Protein AF-A0A1I0F8Q1-F1 (afdb_monomer_lite)

Radius of gyration: 16.29 Å; chains: 1; bounding box: 31×30×42 Å

Secondary structure (DSSP, 8-state):
-HHHHHHHHHHHHHHHHHHHTTPPPSS-SSHHHHHHHHHHHHHHHHHHHHHHHTT-----

pLDDT: mean 87.78, std 10.4, range [53.88, 96.81]

InterPro domains:
  IPR009872 Protein of unknown function DUF1427 [PF07235] (2-47)
  IPR020017 XapX domain [TIGR03510] (4-47)

Foldseek 3Di:
DVVVVVVVVVVVVLVVVCVVVVHDRPADPDPVRVVVVVVVVVVVVVVCVVCVVVVNDDDD

Structure (mmCIF, N/CA/C/O backbone):
data_AF-A0A1I0F8Q1-F1
#
_entry.id   AF-A0A1I0F8Q1-F1
#
loop_
_atom_site.group_PDB
_atom_site.id
_atom_site.type_symbol
_atom_site.label_atom_id
_atom_site.label_alt_id
_atom_site.label_comp_id
_atom_site.label_asym_id
_atom_site.label_entity_id
_atom_site.label_seq_id
_atom_site.pdbx_PDB_ins_code
_atom_site.Cartn_x
_atom_site.Cartn_y
_atom_site.Cartn_z
_atom_site.occupancy
_atom_site.B_iso_or_equiv
_atom_site.auth_seq_id
_atom_site.auth_comp_id
_atom_site.auth_asym_id
_atom_site.auth_atom_id
_atom_site.pdbx_PDB_model_num
ATOM 1 N N . MET A 1 1 ? -8.203 14.907 1.483 1.00 73.50 1 MET A N 1
ATOM 2 C CA . MET A 1 1 ? -8.417 14.575 0.053 1.00 73.50 1 MET A CA 1
ATOM 3 C C . MET A 1 1 ? -7.179 14.807 -0.804 1.00 73.50 1 MET A C 1
ATOM 5 O O . MET A 1 1 ? -6.794 13.891 -1.515 1.00 73.50 1 MET A O 1
ATOM 9 N N . LYS A 1 2 ? -6.521 15.974 -0.714 1.00 87.31 2 LYS A N 1
ATOM 10 C CA . LYS A 1 2 ? -5.331 16.299 -1.522 1.00 87.31 2 LYS A CA 1
ATOM 11 C C . LYS A 1 2 ? -4.208 15.247 -1.419 1.00 87.31 2 LYS A C 1
ATOM 13 O O . LYS A 1 2 ? -3.779 14.726 -2.439 1.00 87.31 2 LYS A O 1
ATOM 18 N N . VAL A 1 3 ? -3.834 14.857 -0.197 1.00 92.56 3 VAL A N 1
ATOM 19 C CA . VAL A 1 3 ? -2.821 13.812 0.055 1.00 92.56 3 VAL A CA 1
ATOM 20 C C . VAL A 1 3 ? -3.233 12.431 -0.454 1.00 92.56 3 VAL A C 1
ATOM 22 O O . VAL A 1 3 ? -2.420 11.754 -1.057 1.00 92.56 3 VAL A O 1
ATOM 25 N N . THR A 1 4 ? -4.496 12.027 -0.298 1.00 93.25 4 THR A N 1
ATOM 26 C CA . THR A 1 4 ? -4.985 10.714 -0.758 1.00 93.25 4 THR A CA 1
ATOM 27 C C . THR A 1 4 ? -4.801 10.531 -2.265 1.00 93.25 4 THR A C 1
ATOM 29 O O . THR A 1 4 ? -4.305 9.502 -2.715 1.00 93.25 4 THR A O 1
ATOM 32 N N . ILE A 1 5 ? -5.157 11.557 -3.043 1.00 95.38 5 ILE A N 1
ATOM 33 C CA . ILE A 1 5 ? -5.008 11.551 -4.503 1.00 95.38 5 ILE A CA 1
ATOM 34 C C . ILE A 1 5 ? -3.523 11.553 -4.886 1.00 95.38 5 ILE A C 1
ATOM 36 O O . ILE A 1 5 ? -3.113 10.791 -5.757 1.00 95.38 5 ILE A O 1
ATOM 40 N N . GLN A 1 6 ? -2.703 12.358 -4.201 1.00 95.69 6 GLN A N 1
ATOM 41 C CA . GLN A 1 6 ? -1.256 12.398 -4.427 1.00 95.69 6 GLN A CA 1
ATOM 42 C C . GLN A 1 6 ? -0.586 11.049 -4.133 1.00 95.69 6 GLN A C 1
ATOM 44 O O . GLN A 1 6 ? 0.224 10.599 -4.937 1.00 95.69 6 GLN A O 1
ATOM 49 N N . SER A 1 7 ? -0.949 10.371 -3.040 1.00 93.88 7 SER A N 1
ATOM 50 C CA . SER A 1 7 ? -0.427 9.044 -2.689 1.00 93.88 7 SER A CA 1
ATOM 51 C C . SER A 1 7 ? -0.837 7.970 -3.697 1.00 93.88 7 SER A C 1
ATOM 53 O O . SER A 1 7 ? -0.022 7.117 -4.038 1.00 93.88 7 SER A O 1
ATOM 55 N N . PHE A 1 8 ? -2.069 8.021 -4.214 1.00 94.44 8 PHE A N 1
ATOM 56 C CA . PHE A 1 8 ? -2.523 7.096 -5.255 1.00 94.44 8 PHE A CA 1
ATOM 57 C C . PHE A 1 8 ? -1.740 7.278 -6.561 1.00 94.44 8 PHE A C 1
ATOM 59 O O . PHE A 1 8 ? -1.226 6.309 -7.118 1.00 94.44 8 PHE A O 1
ATOM 66 N N . ILE A 1 9 ? -1.582 8.528 -7.010 1.00 96.81 9 ILE A N 1
ATOM 67 C CA . ILE A 1 9 ? -0.790 8.852 -8.204 1.00 96.81 9 ILE A CA 1
ATOM 68 C C . ILE A 1 9 ? 0.673 8.448 -7.998 1.00 96.81 9 ILE A C 1
ATOM 70 O O . ILE A 1 9 ? 1.261 7.832 -8.882 1.00 96.81 9 ILE A O 1
ATOM 74 N N . ALA A 1 10 ? 1.249 8.733 -6.827 1.00 93.94 10 ALA A N 1
ATOM 75 C CA . ALA A 1 10 ? 2.606 8.315 -6.494 1.00 93.94 10 ALA A CA 1
ATOM 76 C C . ALA A 1 10 ? 2.762 6.789 -6.576 1.00 93.94 10 ALA A C 1
ATOM 78 O O . ALA A 1 10 ? 3.734 6.326 -7.161 1.00 93.94 10 ALA A O 1
ATOM 79 N N . GLY A 1 11 ? 1.795 6.013 -6.073 1.00 92.25 11 GLY A N 1
ATOM 80 C CA . GLY A 1 11 ? 1.790 4.551 -6.187 1.00 92.25 11 GLY A CA 1
ATOM 81 C C . GLY A 1 11 ? 1.781 4.056 -7.638 1.00 92.25 11 GLY A C 1
ATOM 82 O O . GLY A 1 11 ? 2.558 3.166 -7.980 1.00 92.25 11 GLY A O 1
ATOM 83 N N . ILE A 1 12 ? 0.970 4.672 -8.507 1.00 94.31 12 ILE A N 1
ATOM 84 C CA . ILE A 1 12 ? 0.949 4.365 -9.950 1.00 94.31 12 ILE A CA 1
ATOM 85 C C . ILE A 1 12 ? 2.307 4.670 -10.589 1.00 94.31 12 ILE A C 1
ATOM 87 O O . ILE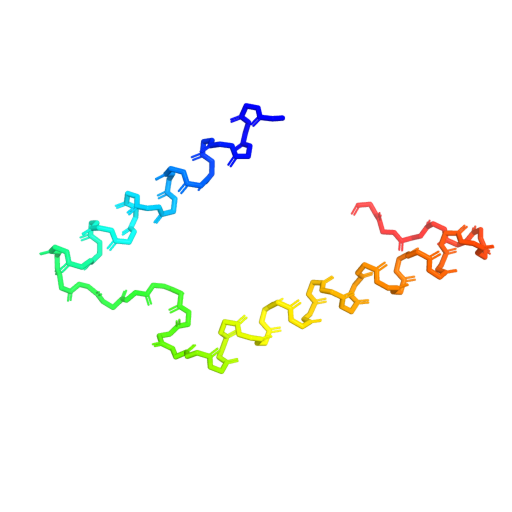 A 1 12 ? 2.857 3.832 -11.303 1.00 94.31 12 ILE A O 1
ATOM 91 N N . VAL A 1 13 ? 2.858 5.855 -10.320 1.00 95.94 13 VAL A N 1
ATOM 92 C CA . VAL A 1 13 ? 4.148 6.288 -10.875 1.00 95.94 13 VAL A CA 1
ATOM 93 C C . VAL A 1 13 ? 5.274 5.366 -10.408 1.00 95.94 13 VAL A C 1
ATOM 95 O O . VAL A 1 13 ? 6.080 4.934 -11.228 1.00 95.94 13 VAL A O 1
ATOM 98 N N . LEU A 1 14 ? 5.308 5.004 -9.123 1.00 93.06 14 LEU A N 1
ATOM 99 C CA . LEU A 1 14 ? 6.309 4.086 -8.582 1.00 93.06 14 LEU A CA 1
ATOM 100 C C . LEU A 1 14 ? 6.199 2.700 -9.231 1.00 93.06 14 LEU A C 1
ATOM 102 O O . LEU A 1 14 ? 7.209 2.146 -9.655 1.00 93.06 14 LEU A O 1
ATOM 106 N N . GLY A 1 15 ? 4.981 2.167 -9.376 1.00 90.31 15 GLY A N 1
ATOM 107 C CA . GLY A 1 15 ? 4.748 0.895 -10.063 1.00 90.31 15 GLY A CA 1
ATOM 108 C C . GLY A 1 15 ? 5.237 0.918 -11.514 1.00 90.31 15 GLY A C 1
ATOM 109 O O . GLY A 1 15 ? 5.933 -0.002 -11.944 1.00 90.31 15 GLY A O 1
ATOM 110 N N . ALA A 1 16 ? 4.947 1.999 -12.244 1.00 92.81 16 ALA A N 1
ATOM 111 C CA . ALA A 1 16 ? 5.407 2.178 -13.618 1.00 92.81 16 ALA A CA 1
ATOM 112 C C . ALA A 1 16 ? 6.939 2.259 -13.710 1.00 92.81 16 ALA A C 1
ATOM 114 O O . ALA A 1 16 ? 7.532 1.574 -14.540 1.00 92.81 16 ALA A O 1
ATOM 115 N N . ILE A 1 17 ? 7.592 3.037 -12.840 1.00 94.38 17 ILE A N 1
ATOM 116 C CA . ILE A 1 17 ? 9.057 3.174 -12.817 1.00 94.38 17 ILE A CA 1
ATOM 117 C C . ILE A 1 17 ? 9.727 1.827 -12.535 1.00 94.38 17 ILE A C 1
ATOM 119 O O . ILE A 1 17 ? 10.642 1.436 -13.256 1.00 94.38 17 ILE A O 1
ATOM 123 N N . PHE A 1 18 ? 9.270 1.093 -11.519 1.00 90.12 18 PHE A N 1
ATOM 124 C CA . PHE A 1 18 ? 9.869 -0.194 -11.160 1.00 90.12 18 PHE A CA 1
ATOM 125 C C . PHE A 1 18 ? 9.672 -1.245 -12.258 1.00 90.12 18 PHE A C 1
ATOM 127 O O . PHE A 1 18 ? 10.600 -2.000 -12.546 1.00 90.12 18 PHE A O 1
ATOM 134 N N . SER A 1 19 ? 8.513 -1.241 -12.927 1.00 88.81 19 SER A N 1
ATOM 135 C CA . SER A 1 19 ? 8.268 -2.100 -14.089 1.00 88.81 19 SER A CA 1
ATOM 136 C C . SER A 1 19 ? 9.142 -1.724 -15.290 1.00 88.81 19 SER A C 1
ATOM 138 O O . SER A 1 19 ? 9.644 -2.616 -15.965 1.00 88.81 19 SER A O 1
ATOM 140 N N . LEU A 1 20 ? 9.340 -0.430 -15.564 1.00 93.00 20 LEU A N 1
ATOM 141 C CA . LEU A 1 20 ? 10.170 0.048 -16.679 1.00 93.00 20 LEU A CA 1
ATOM 142 C C . LEU A 1 20 ? 11.655 -0.265 -16.465 1.00 93.00 20 LEU A C 1
ATOM 144 O O . LEU A 1 20 ? 12.360 -0.606 -17.412 1.00 93.00 20 LEU A O 1
ATOM 148 N N . LEU A 1 21 ? 12.124 -0.168 -15.221 1.00 93.38 21 LEU A N 1
ATOM 149 C CA . LEU A 1 21 ? 13.508 -0.457 -14.849 1.00 93.38 21 LEU A CA 1
ATOM 150 C C . LEU A 1 21 ? 13.764 -1.950 -14.576 1.00 93.38 21 LEU A C 1
ATOM 152 O O . LEU A 1 21 ? 14.892 -2.308 -14.247 1.00 93.38 21 LEU A O 1
ATOM 156 N N . ASN A 1 22 ? 12.748 -2.815 -14.707 1.00 86.69 22 ASN A N 1
ATOM 157 C CA . ASN A 1 22 ? 12.803 -4.242 -14.353 1.00 86.69 22 ASN A CA 1
ATOM 158 C C . ASN A 1 22 ? 13.371 -4.491 -12.941 1.00 86.69 22 ASN A C 1
ATOM 160 O O . ASN A 1 22 ? 14.072 -5.475 -12.696 1.00 86.69 22 ASN A O 1
ATOM 164 N N . LEU A 1 23 ? 13.088 -3.579 -12.009 1.00 87.00 23 LEU A N 1
ATOM 165 C CA . LEU A 1 23 ? 13.534 -3.692 -10.626 1.00 87.00 23 LEU A CA 1
ATOM 166 C C . LEU A 1 23 ? 12.565 -4.576 -9.835 1.00 87.00 23 LEU A C 1
ATOM 168 O O . LEU A 1 23 ? 11.358 -4.556 -10.097 1.00 87.00 23 LEU A O 1
ATOM 172 N N . PRO A 1 24 ? 13.056 -5.319 -8.828 1.00 82.44 24 PRO A N 1
ATOM 173 C CA . PRO A 1 24 ? 12.174 -6.008 -7.900 1.00 82.44 24 PRO A CA 1
ATOM 174 C C . PRO A 1 24 ? 11.260 -4.983 -7.225 1.00 82.44 24 PRO A C 1
ATOM 176 O O . PRO A 1 24 ? 11.721 -3.991 -6.656 1.00 82.44 24 PRO A O 1
ATOM 179 N N . ILE A 1 25 ? 9.952 -5.209 -7.313 1.00 82.75 25 ILE A N 1
ATOM 180 C CA . ILE A 1 25 ? 8.968 -4.321 -6.699 1.00 82.75 25 ILE A CA 1
ATOM 181 C C . ILE A 1 25 ? 9.059 -4.397 -5.164 1.00 82.75 25 ILE A C 1
ATOM 183 O O . ILE A 1 25 ? 9.208 -5.488 -4.615 1.00 82.75 25 ILE A O 1
ATOM 187 N N . PRO A 1 26 ? 8.946 -3.261 -4.449 1.00 79.81 26 PRO A N 1
ATOM 188 C CA . PRO A 1 26 ? 9.001 -3.230 -2.988 1.00 79.81 26 PRO A CA 1
ATOM 189 C C . PRO A 1 26 ? 7.690 -3.715 -2.345 1.00 79.81 26 PRO A C 1
ATOM 191 O O . PRO A 1 26 ? 7.650 -3.990 -1.149 1.00 79.81 26 PRO A O 1
ATOM 194 N N . ALA A 1 27 ? 6.607 -3.794 -3.126 1.00 83.62 27 ALA A N 1
ATOM 195 C CA . ALA A 1 27 ? 5.300 -4.273 -2.691 1.00 83.62 27 ALA A CA 1
ATOM 196 C C . ALA A 1 27 ? 5.170 -5.798 -2.864 1.00 83.62 27 ALA A C 1
ATOM 198 O O . ALA A 1 27 ? 5.872 -6.379 -3.696 1.00 83.62 27 ALA A O 1
ATOM 199 N N . PRO A 1 28 ? 4.246 -6.458 -2.135 1.00 86.44 28 PRO A N 1
ATOM 200 C CA . PRO A 1 28 ? 3.994 -7.882 -2.310 1.00 86.44 28 PRO A CA 1
ATOM 201 C C . PRO A 1 28 ? 3.680 -8.214 -3.778 1.00 86.44 28 PRO A C 1
ATOM 203 O O . PRO A 1 28 ? 2.740 -7.648 -4.336 1.00 86.44 28 PRO A O 1
ATOM 206 N N . PRO A 1 29 ? 4.421 -9.144 -4.407 1.00 85.00 29 PRO A N 1
ATOM 207 C CA . PRO A 1 29 ? 4.249 -9.456 -5.825 1.00 85.00 29 PRO A CA 1
ATOM 208 C C . PRO A 1 29 ? 3.057 -10.376 -6.108 1.00 85.00 29 PRO A C 1
ATOM 210 O O . PRO A 1 29 ? 2.747 -10.646 -7.264 1.00 85.00 29 PRO A O 1
ATOM 213 N N . ASN A 1 30 ? 2.400 -10.893 -5.067 1.00 91.25 30 ASN A N 1
ATOM 214 C CA . ASN A 1 30 ? 1.307 -11.846 -5.189 1.00 91.25 30 ASN A CA 1
ATOM 215 C C . ASN A 1 30 ? 0.011 -11.313 -4.568 1.00 91.25 30 ASN A C 1
ATOM 217 O O . ASN A 1 30 ? 0.008 -10.502 -3.638 1.00 91.25 30 ASN A O 1
ATOM 221 N N . PHE A 1 31 ? -1.107 -11.823 -5.084 1.00 92.00 31 PHE A N 1
ATOM 222 C CA . PHE A 1 31 ? -2.440 -11.437 -4.631 1.00 92.00 31 PHE A CA 1
ATOM 223 C C . PHE A 1 31 ? -2.670 -11.761 -3.148 1.00 92.00 31 PHE A C 1
ATOM 225 O O . PHE A 1 31 ? -3.292 -10.979 -2.436 1.00 92.00 31 PHE A O 1
ATOM 232 N N . ALA A 1 32 ? -2.107 -12.871 -2.656 1.00 94.00 32 ALA A N 1
ATOM 233 C CA . ALA A 1 32 ?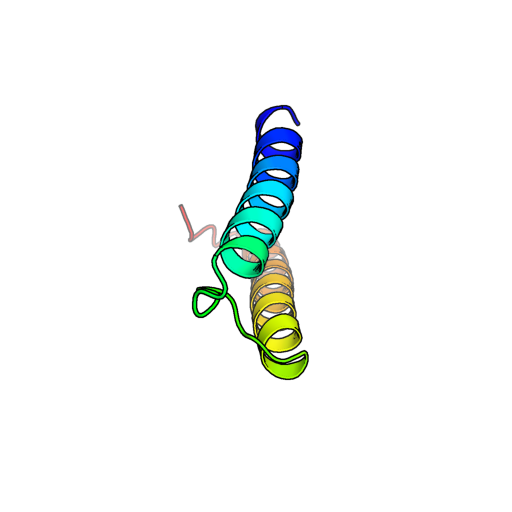 -2.218 -13.270 -1.255 1.00 94.00 32 ALA A CA 1
ATOM 234 C C . ALA A 1 32 ? -1.629 -12.219 -0.295 1.00 94.00 32 ALA A C 1
ATOM 236 O O . ALA A 1 32 ? -2.247 -11.893 0.716 1.00 94.00 32 ALA A O 1
ATOM 237 N N . GLY A 1 33 ? -0.476 -11.636 -0.629 1.00 91.88 33 GLY A N 1
ATOM 238 C CA . GLY A 1 33 ? 0.168 -10.592 0.163 1.00 91.88 33 GLY A CA 1
ATOM 239 C C . GLY A 1 33 ? -0.630 -9.289 0.173 1.00 91.88 33 GLY A C 1
ATOM 240 O O . GLY A 1 33 ? -0.792 -8.680 1.229 1.00 91.88 33 GLY A O 1
ATOM 241 N N . ILE A 1 34 ? -1.202 -8.902 -0.973 1.00 94.19 34 ILE A N 1
ATOM 242 C CA . ILE A 1 34 ? -2.109 -7.746 -1.062 1.00 94.19 34 ILE A CA 1
ATOM 243 C C . ILE A 1 34 ? -3.339 -7.968 -0.170 1.00 94.19 34 ILE A C 1
ATOM 245 O O . ILE A 1 34 ? -3.682 -7.103 0.636 1.00 94.19 34 ILE A O 1
ATOM 249 N N . MET A 1 35 ? -3.959 -9.149 -0.250 1.00 96.75 35 MET A N 1
ATOM 250 C CA . MET A 1 35 ? -5.099 -9.507 0.598 1.00 96.75 35 MET A CA 1
ATOM 251 C C . MET A 1 35 ? -4.744 -9.538 2.089 1.00 96.75 35 MET A C 1
ATOM 253 O O . MET A 1 35 ? -5.573 -9.157 2.914 1.00 96.75 35 MET A O 1
ATOM 257 N N . GLY A 1 36 ? -3.513 -9.914 2.445 1.00 95.25 36 GLY A N 1
ATOM 258 C CA . GLY A 1 36 ? -3.004 -9.815 3.813 1.00 95.25 36 GLY A CA 1
ATOM 259 C C . GLY A 1 36 ? -3.003 -8.375 4.340 1.00 95.25 36 GLY A C 1
ATOM 260 O O . GLY A 1 36 ? -3.549 -8.123 5.412 1.00 95.25 36 GLY A O 1
ATOM 261 N N . ILE A 1 37 ? -2.470 -7.415 3.571 1.00 94.75 37 ILE A N 1
ATOM 262 C CA . ILE A 1 37 ? -2.461 -5.983 3.945 1.00 94.75 37 ILE A CA 1
ATOM 263 C C . ILE A 1 37 ? -3.891 -5.451 4.104 1.00 94.75 37 ILE A C 1
ATOM 265 O O . ILE A 1 37 ? -4.198 -4.777 5.091 1.00 94.75 37 ILE A O 1
ATOM 269 N N . VAL A 1 38 ? -4.777 -5.786 3.160 1.00 96.06 38 VAL A N 1
ATOM 270 C CA . VAL A 1 38 ? -6.198 -5.411 3.226 1.00 96.06 38 VAL A CA 1
ATOM 271 C C . VAL A 1 38 ? -6.844 -5.973 4.495 1.00 96.06 38 VAL A C 1
ATOM 273 O O . VAL A 1 38 ? -7.475 -5.223 5.238 1.00 96.06 38 VAL A O 1
ATOM 276 N N . GLY A 1 39 ? -6.636 -7.259 4.793 1.00 96.69 39 GLY A N 1
ATOM 277 C CA . GLY A 1 39 ? -7.175 -7.913 5.986 1.00 96.69 39 GLY A CA 1
ATOM 278 C C . GLY A 1 39 ? -6.684 -7.289 7.293 1.00 96.69 39 GLY A C 1
ATOM 279 O O . GLY A 1 39 ? -7.488 -7.076 8.201 1.00 96.69 39 GLY A O 1
ATOM 280 N N . ILE A 1 40 ? -5.400 -6.925 7.375 1.00 96.19 40 ILE A N 1
ATOM 281 C CA . ILE A 1 40 ? -4.824 -6.229 8.537 1.00 96.19 40 ILE A CA 1
ATOM 282 C C . ILE A 1 40 ? -5.515 -4.878 8.747 1.00 96.19 40 ILE A C 1
ATOM 284 O O . ILE A 1 40 ? -5.960 -4.582 9.857 1.00 96.19 40 ILE A O 1
ATOM 288 N N . PHE A 1 41 ? -5.653 -4.074 7.689 1.00 95.00 41 PHE A N 1
ATOM 289 C CA . PHE A 1 41 ? -6.293 -2.763 7.787 1.00 95.00 41 PHE A CA 1
ATOM 290 C C . PHE A 1 41 ? -7.779 -2.876 8.152 1.00 95.00 41 PHE A C 1
ATOM 292 O O . PHE A 1 41 ? -8.256 -2.170 9.041 1.00 95.00 41 PHE A O 1
ATOM 299 N N . THR A 1 42 ? -8.514 -3.799 7.529 1.00 95.25 42 THR A N 1
ATOM 300 C CA . THR A 1 42 ? -9.920 -4.054 7.872 1.00 95.25 42 THR A CA 1
ATOM 301 C C . THR A 1 42 ? -10.070 -4.537 9.317 1.00 95.25 42 THR A C 1
ATOM 303 O O . THR A 1 42 ? -10.935 -4.034 10.034 1.00 95.25 42 THR A O 1
ATOM 306 N N . GLY A 1 43 ? -9.216 -5.455 9.775 1.00 95.44 43 GLY A N 1
ATOM 307 C CA . GLY A 1 43 ? -9.198 -5.921 11.163 1.00 95.44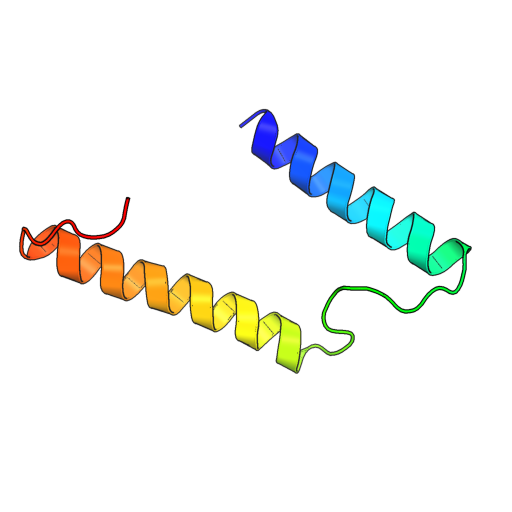 43 GLY A CA 1
ATOM 308 C C . GLY A 1 43 ? -8.930 -4.783 12.149 1.00 95.44 43 GLY A C 1
ATOM 309 O O . GLY A 1 43 ? -9.670 -4.626 13.122 1.00 95.44 43 GLY A O 1
ATOM 310 N N . PHE A 1 44 ? -7.946 -3.929 11.851 1.00 94.12 44 PHE A N 1
ATOM 311 C CA . PHE A 1 44 ? -7.673 -2.712 12.615 1.00 94.12 44 PHE A CA 1
ATOM 312 C C . PHE A 1 44 ? -8.904 -1.804 12.696 1.00 94.12 44 PHE A C 1
ATOM 314 O O . PHE A 1 44 ? -9.269 -1.379 13.788 1.00 94.12 44 PHE A O 1
ATOM 321 N N . LEU A 1 45 ? -9.594 -1.547 11.580 1.00 93.06 45 LEU A N 1
ATOM 322 C CA . LEU A 1 45 ? -10.800 -0.716 11.581 1.00 93.06 45 LEU A CA 1
ATOM 323 C C . LEU A 1 45 ? -11.921 -1.311 12.444 1.00 93.06 45 LEU A C 1
ATOM 325 O O . LEU A 1 45 ? -12.561 -0.573 13.192 1.00 93.06 45 LEU A O 1
ATOM 329 N N . ILE A 1 46 ? -12.152 -2.625 12.372 1.00 94.69 46 ILE A N 1
ATOM 330 C CA . ILE A 1 46 ? -13.179 -3.309 13.175 1.00 94.69 46 ILE A CA 1
ATOM 331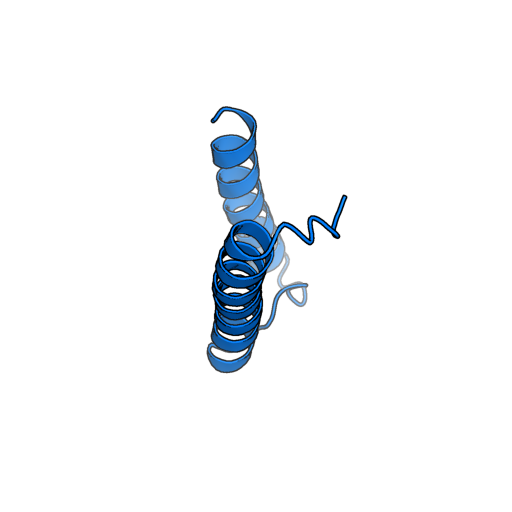 C C . ILE A 1 46 ? -12.871 -3.170 14.669 1.00 94.69 46 ILE A C 1
ATOM 333 O O . ILE A 1 46 ? -13.738 -2.759 15.446 1.00 94.69 46 ILE A O 1
ATOM 337 N N . ILE A 1 47 ? -11.633 -3.470 15.070 1.00 92.69 47 ILE A N 1
ATOM 338 C CA . ILE 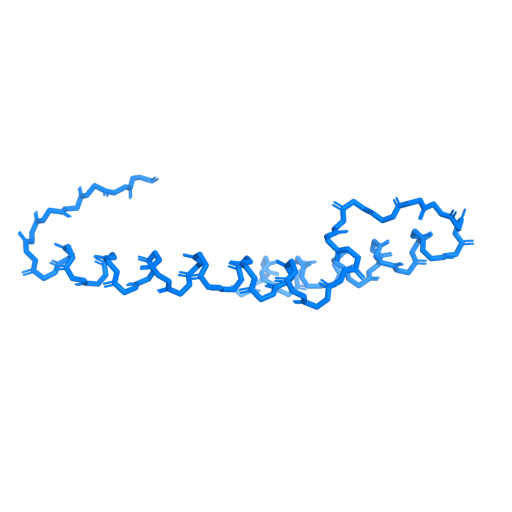A 1 47 ? -11.206 -3.385 16.470 1.00 92.69 47 ILE A CA 1
ATOM 339 C C . ILE A 1 47 ? -11.198 -1.936 16.955 1.00 92.69 47 ILE A C 1
ATOM 341 O O . ILE A 1 47 ? -11.682 -1.664 18.050 1.00 92.69 47 ILE A O 1
ATOM 345 N N . ASN A 1 48 ? -10.744 -0.990 16.136 1.00 90.19 48 ASN A N 1
ATOM 346 C CA . ASN A 1 48 ? -10.760 0.431 16.471 1.00 90.19 48 ASN A CA 1
ATOM 347 C C . ASN A 1 48 ? -12.194 0.936 16.712 1.00 90.19 48 ASN A C 1
ATOM 349 O O . ASN A 1 48 ? -12.465 1.609 17.705 1.00 90.19 48 ASN A O 1
ATOM 353 N N . GLN A 1 49 ? -13.154 0.548 15.866 1.00 88.56 49 GLN A N 1
ATOM 354 C CA . GLN A 1 49 ? -14.568 0.887 16.071 1.00 88.56 49 GLN A CA 1
ATOM 355 C C . GLN A 1 49 ? -15.141 0.246 17.343 1.00 88.56 49 GLN A C 1
ATOM 357 O O . GLN A 1 49 ? -15.912 0.881 18.070 1.00 88.56 49 GLN A O 1
ATOM 362 N N . TYR A 1 50 ? -14.759 -0.998 17.638 1.00 90.31 50 TYR A N 1
ATOM 363 C CA . TYR A 1 50 ? -15.148 -1.680 18.872 1.00 90.31 50 TYR A CA 1
ATOM 364 C C . TYR A 1 50 ? -14.564 -0.996 20.122 1.00 90.31 50 TYR A C 1
ATOM 366 O O . TYR A 1 50 ? -15.288 -0.751 21.089 1.00 90.31 50 TYR A O 1
ATOM 374 N N . ASN A 1 51 ? -13.288 -0.610 20.082 1.00 86.50 51 ASN A N 1
ATOM 375 C CA . ASN A 1 51 ? -12.587 0.080 21.166 1.00 86.50 51 ASN A CA 1
ATOM 376 C C . ASN A 1 51 ? -13.140 1.492 21.400 1.00 86.50 51 ASN A C 1
ATOM 378 O O . ASN A 1 51 ? -13.391 1.869 22.549 1.00 86.50 51 ASN A O 1
ATOM 382 N N . LYS A 1 52 ? -13.452 2.228 20.325 1.00 80.44 52 LYS A N 1
ATOM 383 C CA . LYS A 1 52 ? -14.110 3.542 20.381 1.00 80.44 52 LYS A CA 1
ATOM 384 C C . LYS A 1 52 ? -15.454 3.484 21.111 1.00 80.44 52 LYS A C 1
ATOM 386 O O . LYS A 1 52 ? -15.743 4.352 21.930 1.00 80.44 52 LYS A O 1
ATOM 391 N N . LYS A 1 53 ? -16.256 2.433 20.886 1.00 78.00 53 LYS A N 1
ATOM 392 C CA . LYS A 1 53 ? -17.515 2.203 21.625 1.00 78.00 53 LYS A CA 1
ATOM 393 C C . LYS A 1 53 ? -17.307 1.883 23.109 1.00 78.00 53 LYS A C 1
ATOM 395 O O . LYS A 1 53 ? -18.242 2.035 23.888 1.00 78.00 53 LYS A O 1
ATOM 400 N N . ARG A 1 54 ? -16.111 1.443 23.505 1.00 76.19 54 ARG A N 1
ATOM 401 C CA . ARG A 1 54 ? -15.750 1.120 24.894 1.00 76.19 54 ARG A CA 1
ATOM 402 C C . ARG A 1 54 ? -14.951 2.214 25.606 1.00 76.19 54 ARG A C 1
ATOM 404 O O . ARG A 1 54 ? -14.473 1.970 26.709 1.00 76.19 54 ARG A O 1
ATOM 411 N N . GLY A 1 55 ? -14.803 3.396 25.002 1.00 65.62 55 GLY A N 1
ATOM 412 C CA . GLY A 1 55 ? -14.094 4.530 25.606 1.00 65.62 55 GLY A CA 1
ATOM 413 C C . GLY A 1 55 ? -12.590 4.309 25.805 1.00 65.62 55 GLY A C 1
ATOM 414 O O . GLY A 1 55 ? -11.947 5.100 26.486 1.00 65.62 55 GLY A O 1
ATOM 415 N N . LYS A 1 56 ? -12.018 3.249 25.219 1.00 62.25 56 LYS A N 1
ATOM 416 C CA . LYS A 1 56 ? -10.575 3.000 25.202 1.00 62.25 56 LYS A CA 1
ATOM 417 C C . LYS A 1 56 ? -10.033 3.513 23.878 1.00 62.25 56 LYS A C 1
ATOM 419 O O . LYS A 1 56 ? -9.965 2.773 22.901 1.00 62.25 56 LYS A O 1
ATOM 424 N N . THR A 1 57 ? -9.726 4.802 23.835 1.00 57.00 57 THR A N 1
ATOM 425 C CA . THR A 1 57 ? -8.972 5.382 22.725 1.00 57.00 57 THR A CA 1
ATOM 426 C C . THR A 1 57 ? -7.501 5.176 23.027 1.00 57.00 57 THR A C 1
ATOM 428 O O . THR A 1 57 ? -6.887 5.969 23.726 1.00 57.00 57 THR A O 1
ATOM 431 N N . GLU A 1 58 ? -6.951 4.090 22.519 1.00 69.69 5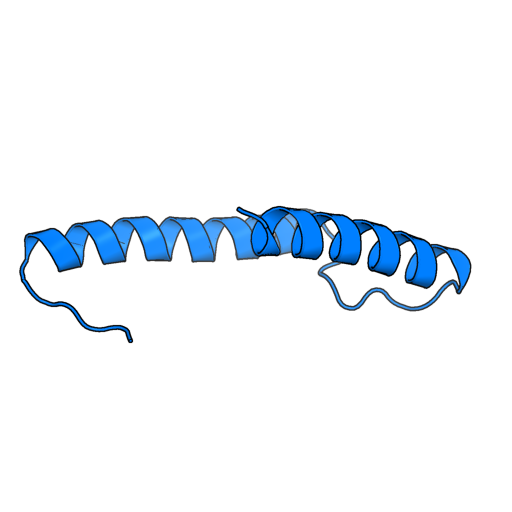8 GLU A N 1
ATOM 432 C CA . GLU A 1 58 ? -5.512 3.962 22.355 1.00 69.69 58 GLU A CA 1
ATOM 433 C C . GLU A 1 58 ? -5.321 3.474 20.932 1.00 69.69 58 GLU A C 1
ATOM 435 O O . GLU A 1 58 ? -5.629 2.320 20.648 1.00 69.69 58 GLU A O 1
ATOM 440 N N . VAL A 1 59 ? -5.063 4.411 20.017 1.00 60.12 59 VAL A N 1
ATOM 441 C CA . VAL A 1 59 ? -3.797 4.522 19.279 1.00 60.12 59 VAL A CA 1
ATOM 442 C C . VAL A 1 59 ? -3.731 5.964 18.750 1.00 60.12 59 VAL A C 1
ATOM 444 O O . VAL A 1 59 ? -4.688 6.425 18.121 1.00 60.12 59 VAL A O 1
ATOM 447 N N . GLU A 1 60 ? -2.652 6.670 19.085 1.00 53.88 60 GLU A N 1
ATOM 448 C CA . GLU A 1 60 ? -2.225 7.928 18.450 1.00 53.88 60 GLU A CA 1
ATOM 449 C C . GLU A 1 60 ? -1.798 7.680 16.993 1.00 53.88 60 GLU A C 1
ATOM 451 O O . GLU A 1 60 ? -1.171 6.625 16.737 1.00 53.88 60 GLU A O 1
#

Sequence (60 aa):
MKVTIQSFIAGIVLGAIFSLLNLPIPAPPNFAGIMGIVGIFTGFLIINQYNKKRGKTEVE

Organism: NCBI:txid930131